Protein AF-A0AAN8VHA3-F1 (afdb_monomer)

Foldseek 3Di:
DVVQVVVCVVPVPQAPDPVFGWHWDWDFDWAFPDPPDDGHTDTDTDIGIDTDDDDDQPPCLFQPQQVSLLVRLVVRVVVQQPPDVGDDAEADEEEEEFEQQCDVPDHDPPRDPVQDDDPNTDHRNRSVVRSVVNNVVNCVVVVHYHDYYYYHYHFDQDPVRDTD

Sequence (164 aa):
MQIVKSTLQANPNNSVIGFKDNSRVPVKQLQPILPGSTCQLETSARDLDILFTAETLNFPCAVAPYPGAETGAGGRIRDTHATGRGSFVVAATAGYCVGNLNIEGSYAPWDDPSFVYPTNLASPLQILIDARNGASDYGNKFGEPLIQGYTRTFGMRLPSGERR

pLDDT: mean 88.39, std 11.58, range [47.47, 98.69]

InterPro domains:
  IPR036921 PurM-like, N-terminal domain superfamily [G3DSA:3.30.1330.10] (1-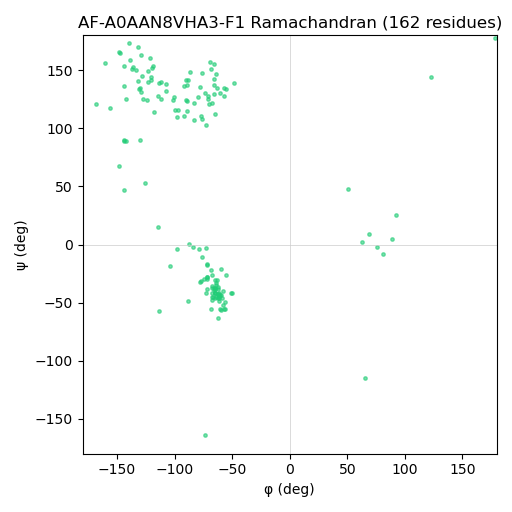158)
  IPR036921 PurM-like, N-terminal domain superfamily [SSF55326] (3-159)

Nearest PDB structures (foldseek):
  6lyo-assembly1_A  TM=9.128E-01  e=4.353E-09  Salmonella enterica subsp. enterica serovar Typhimurium str. LT2
  4lgy-assembly1_A  TM=8.939E-01  e=3.374E-09  Salmonella enterica subsp. enterica serovar Typhimurium str. LT2
  6jt7-assembly1_A  TM=8.890E-01  e=5.986E-09  Salmonella enterica subsp. enterica serovar Typhimurium
  6lyk-assembly1_A  TM=8.945E-01  e=9.963E-09  Salmonella enterica subsp. enterica serovar Typhimurium str. LT2
  3ujn-assembly1_A  TM=8.774E-01  e=1.767E-08  Salmonella enterica subsp. enterica serovar Typhimurium

Secondary structure (DSSP, 8-state):
-HHHHHHHHH--TT-SSTTS--EEEEEEEEEESSTTSS--EEEEEEEEEE-------HHHHHHSHHHHHHHHHHHHHHHHHTSBTB-----EEEEEEE-----TT---TT--TT-PPPTTS--HHHHHHHHHHHHHHHHHHHT--EEEEEEEE---B-TTS-B-

Mean predicted aligned error: 6.65 Å

Radius of gyration: 21.07 Å; Cα contacts (8 Å, |Δi|>4): 229; chains: 1; bounding box: 50×26×68 Å

Structure (mmCIF, N/CA/C/O backbone):
data_AF-A0AAN8VHA3-F1
#
_entry.id   AF-A0AAN8VHA3-F1
#
loop_
_atom_site.group_PDB
_atom_site.id
_atom_site.type_symbol
_atom_site.label_atom_id
_atom_site.label_alt_id
_atom_site.label_comp_id
_atom_site.label_asym_id
_atom_site.label_entity_id
_atom_site.label_seq_id
_atom_site.pdbx_PDB_ins_code
_atom_site.Cartn_x
_atom_site.Cartn_y
_atom_site.Cartn_z
_atom_site.occupancy
_atom_site.B_iso_or_equiv
_atom_site.auth_seq_id
_atom_site.auth_comp_id
_atom_site.auth_asym_id
_atom_site.auth_atom_id
_atom_site.pdbx_PDB_model_num
ATOM 1 N N . MET A 1 1 ? -19.460 9.514 -11.943 1.00 77.12 1 MET A N 1
ATOM 2 C CA . MET A 1 1 ? -19.749 8.977 -10.590 1.00 77.12 1 MET A CA 1
ATOM 3 C C . MET A 1 1 ? -21.062 8.206 -10.485 1.00 77.12 1 MET A C 1
ATOM 5 O O . MET A 1 1 ? -21.089 7.274 -9.698 1.00 77.12 1 MET A O 1
ATOM 9 N N . GLN A 1 2 ? -22.121 8.523 -11.245 1.00 82.00 2 GLN A N 1
ATOM 10 C CA . GLN A 1 2 ? -23.435 7.858 -11.121 1.00 82.00 2 GLN A CA 1
ATOM 11 C C . GLN A 1 2 ? -23.383 6.316 -11.142 1.00 82.00 2 GLN A C 1
ATOM 13 O O . GLN A 1 2 ? -24.016 5.696 -10.300 1.00 82.00 2 GLN A O 1
ATOM 18 N N . ILE A 1 3 ? -22.566 5.718 -12.022 1.00 89.50 3 ILE A N 1
ATOM 19 C CA . ILE A 1 3 ? -22.367 4.255 -12.122 1.00 89.50 3 ILE A CA 1
ATOM 20 C C . ILE A 1 3 ? -21.778 3.657 -10.834 1.00 89.50 3 ILE A C 1
ATOM 22 O O . ILE A 1 3 ? -22.163 2.576 -10.408 1.00 89.50 3 ILE A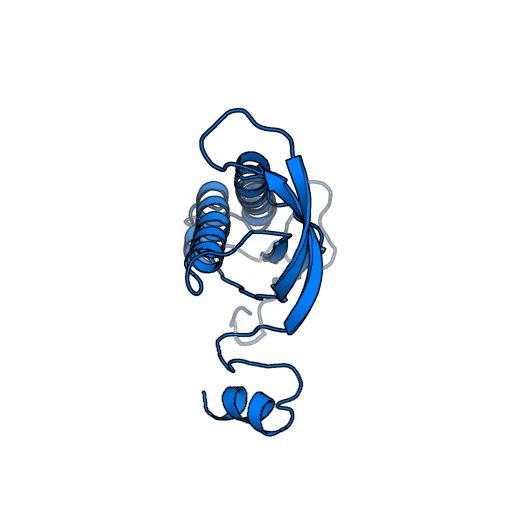 O 1
ATOM 26 N N . VAL A 1 4 ? -20.859 4.369 -10.179 1.00 85.00 4 VAL A N 1
ATOM 27 C CA . VAL A 1 4 ? -20.314 3.933 -8.886 1.00 85.00 4 VAL A CA 1
ATOM 28 C C . VAL A 1 4 ? -21.379 4.106 -7.798 1.00 85.00 4 VAL A C 1
ATOM 30 O O . VAL A 1 4 ? -21.526 3.246 -6.945 1.00 85.00 4 VAL A O 1
ATOM 33 N N . LYS A 1 5 ? -22.182 5.183 -7.845 1.00 82.94 5 LYS A N 1
ATOM 34 C CA . LYS A 1 5 ? -23.288 5.431 -6.894 1.00 82.94 5 LYS A CA 1
ATOM 35 C C . LYS A 1 5 ? -24.410 4.407 -6.958 1.00 82.94 5 LYS A C 1
ATOM 37 O O . LYS A 1 5 ? -24.994 4.100 -5.921 1.00 82.94 5 LYS A O 1
ATOM 42 N N . SER A 1 6 ? -24.693 3.860 -8.134 1.00 87.75 6 SER A N 1
ATOM 43 C CA . SER A 1 6 ? -25.767 2.884 -8.295 1.00 87.75 6 SER A CA 1
ATOM 44 C C . SER A 1 6 ? -25.490 1.546 -7.609 1.00 87.75 6 SER A C 1
ATOM 46 O O . SER A 1 6 ? -26.448 0.850 -7.296 1.00 87.75 6 SER A O 1
ATOM 48 N N . THR A 1 7 ? -24.231 1.179 -7.326 1.00 85.50 7 THR A N 1
ATOM 49 C CA . THR A 1 7 ? -23.933 -0.096 -6.642 1.00 85.50 7 THR A CA 1
ATOM 50 C C . THR A 1 7 ? -24.478 -0.115 -5.212 1.00 85.50 7 THR A C 1
ATOM 52 O O . THR A 1 7 ? -25.068 -1.109 -4.804 1.00 85.50 7 THR A O 1
ATOM 55 N N . LEU A 1 8 ? -24.386 1.011 -4.495 1.00 82.06 8 LEU A N 1
ATOM 56 C CA . LEU A 1 8 ? -25.007 1.194 -3.180 1.00 82.06 8 LEU A CA 1
ATOM 57 C C . LEU A 1 8 ? -26.537 1.144 -3.264 1.00 82.06 8 LEU A C 1
ATOM 59 O O . LEU A 1 8 ? -27.187 0.554 -2.411 1.00 82.06 8 LEU A O 1
ATOM 63 N N . GLN A 1 9 ? -27.126 1.776 -4.284 1.00 82.00 9 GLN A N 1
ATOM 64 C CA . GLN A 1 9 ? -28.582 1.760 -4.463 1.00 82.00 9 GLN A CA 1
ATOM 65 C C . GLN A 1 9 ? -29.096 0.346 -4.752 1.00 82.00 9 GLN A C 1
ATOM 67 O O . GLN A 1 9 ? -30.165 -0.025 -4.277 1.00 82.00 9 GLN A O 1
ATOM 72 N N . ALA A 1 10 ? -28.330 -0.436 -5.516 1.00 86.75 10 ALA A N 1
ATOM 73 C CA . ALA A 1 10 ? -28.656 -1.819 -5.833 1.00 86.75 10 ALA A CA 1
ATOM 74 C C . ALA A 1 10 ? -28.490 -2.759 -4.627 1.00 86.75 10 ALA A C 1
ATOM 76 O O . ALA A 1 10 ? -29.202 -3.758 -4.541 1.00 86.75 10 ALA A O 1
ATOM 77 N N . ASN A 1 11 ? -27.575 -2.456 -3.699 1.00 81.94 11 ASN A N 1
ATOM 78 C CA . ASN A 1 11 ? -27.369 -3.237 -2.482 1.00 81.94 11 ASN A CA 1
ATOM 79 C C . ASN A 1 11 ? -27.010 -2.332 -1.284 1.00 81.94 11 ASN A C 1
ATOM 81 O O . ASN A 1 11 ? -25.831 -2.079 -1.037 1.00 81.94 11 ASN A O 1
ATOM 85 N N . PRO A 1 12 ? -28.014 -1.842 -0.534 1.00 71.69 12 PRO A N 1
ATOM 86 C CA . PRO A 1 12 ? -27.797 -0.904 0.569 1.00 71.69 12 PRO A CA 1
ATOM 87 C C . PRO A 1 12 ? -27.423 -1.582 1.899 1.00 71.69 12 PRO A C 1
ATOM 89 O O . PRO A 1 12 ? -27.241 -0.896 2.904 1.00 71.69 12 PRO A O 1
ATOM 92 N N . ASN A 1 13 ? -27.369 -2.917 1.953 1.00 68.50 13 ASN A N 1
ATOM 93 C CA . ASN A 1 13 ? -27.262 -3.648 3.215 1.00 68.50 13 ASN A CA 1
ATOM 94 C C . ASN A 1 13 ? -25.949 -3.340 3.956 1.00 68.50 13 ASN A C 1
ATOM 96 O O . ASN A 1 13 ? -24.871 -3.382 3.374 1.00 68.50 13 ASN A O 1
ATOM 100 N N . ASN A 1 14 ? -26.059 -3.094 5.268 1.00 64.31 14 ASN A N 1
ATOM 101 C CA . ASN A 1 14 ? -24.972 -2.792 6.212 1.00 64.31 14 ASN A CA 1
ATOM 102 C C . ASN A 1 14 ? -24.165 -1.505 5.971 1.00 64.31 14 ASN A C 1
ATOM 104 O O . ASN A 1 14 ? -23.280 -1.228 6.774 1.00 64.31 14 ASN A O 1
ATOM 108 N N . SER A 1 15 ? -24.482 -0.692 4.961 1.00 62.00 15 SER A N 1
ATOM 109 C CA . SER A 1 15 ? -23.824 0.602 4.746 1.00 62.00 15 SER A CA 1
ATOM 110 C C . SER A 1 15 ? -24.588 1.732 5.440 1.00 62.00 15 SER A C 1
ATOM 112 O O . SER A 1 15 ? -25.670 2.125 5.006 1.00 62.00 15 SER A O 1
ATOM 114 N N . VAL A 1 16 ? -24.014 2.302 6.502 1.00 57.84 16 VAL A N 1
ATOM 115 C CA . VAL A 1 16 ? -24.600 3.470 7.197 1.00 57.84 16 VAL A CA 1
ATOM 116 C C . VAL A 1 16 ? -24.413 4.752 6.374 1.00 57.84 16 VAL A C 1
ATOM 118 O O . VAL A 1 16 ? -25.244 5.661 6.421 1.00 57.84 16 VAL A O 1
ATOM 121 N N . ILE A 1 17 ? -23.343 4.824 5.575 1.00 58.28 17 ILE A N 1
ATOM 122 C CA . ILE A 1 17 ? -23.085 5.918 4.640 1.00 58.28 17 ILE A CA 1
ATOM 123 C C . ILE A 1 17 ? -22.474 5.340 3.355 1.00 58.28 17 ILE A C 1
ATOM 125 O O . ILE A 1 17 ? -21.456 4.661 3.379 1.00 58.28 17 ILE A O 1
ATOM 129 N N . GLY A 1 18 ? -23.071 5.610 2.197 1.00 51.34 18 GLY A N 1
ATOM 130 C CA . GLY A 1 18 ? -22.448 5.266 0.918 1.00 51.34 18 GLY A CA 1
ATOM 131 C C . GLY A 1 18 ? -21.581 6.398 0.388 1.00 51.34 18 GLY A C 1
ATOM 132 O O . GLY A 1 18 ? -21.946 7.565 0.526 1.00 51.34 18 GLY A O 1
ATOM 133 N N . PHE A 1 19 ? -20.436 6.061 -0.214 1.00 50.94 19 PHE A N 1
ATOM 134 C CA . PHE A 1 19 ? -19.302 6.983 -0.442 1.00 50.94 19 PHE A CA 1
ATOM 135 C C . PHE A 1 19 ? -18.576 7.416 0.841 1.00 50.94 19 PHE A C 1
ATOM 137 O O . PHE A 1 19 ? -17.716 8.292 0.773 1.00 50.94 19 PHE A O 1
ATOM 144 N N . LYS A 1 20 ? -18.904 6.784 1.980 1.00 47.94 20 LYS A N 1
ATOM 145 C CA . LYS A 1 20 ? -18.157 6.769 3.250 1.00 47.94 20 LYS A CA 1
ATOM 146 C C . LYS A 1 20 ? -18.403 5.410 3.934 1.00 47.94 20 LYS A C 1
ATOM 148 O O . LYS A 1 20 ? -19.144 5.328 4.906 1.00 47.94 20 LYS A O 1
ATOM 153 N N . ASP A 1 21 ? -17.872 4.368 3.298 1.00 47.47 21 ASP A N 1
ATOM 154 C CA . ASP A 1 21 ? -18.063 2.944 3.610 1.00 47.47 21 ASP A CA 1
ATOM 155 C C . ASP A 1 21 ? -17.876 2.629 5.100 1.00 47.47 21 ASP A C 1
ATOM 157 O O . ASP A 1 21 ? -16.980 3.206 5.707 1.00 47.47 21 ASP A O 1
ATOM 161 N N . ASN A 1 22 ? -18.730 1.767 5.664 1.00 55.44 22 ASN A N 1
ATOM 162 C CA . ASN A 1 22 ? -18.696 1.346 7.066 1.00 55.44 22 ASN A CA 1
ATOM 163 C C . ASN A 1 22 ? -19.614 0.138 7.318 1.00 55.44 22 ASN A C 1
ATOM 165 O O . ASN A 1 22 ? -20.824 0.257 7.129 1.00 55.44 22 ASN A O 1
ATOM 169 N N . SER A 1 23 ? -19.065 -0.985 7.800 1.00 55.06 23 SER A N 1
ATOM 170 C CA . SER A 1 23 ? -19.836 -2.126 8.333 1.00 55.06 23 SER A CA 1
ATOM 171 C C . SER A 1 23 ? -19.637 -2.267 9.844 1.00 55.06 23 SER A C 1
ATOM 173 O O . SER A 1 23 ? -18.496 -2.396 10.289 1.00 55.06 23 SER A O 1
ATOM 175 N N . ARG A 1 24 ? -20.719 -2.286 10.630 1.00 60.38 24 ARG A N 1
ATOM 176 C CA . ARG A 1 24 ? -20.662 -2.413 12.097 1.00 60.38 24 ARG A CA 1
ATOM 177 C C . ARG A 1 24 ? -20.231 -3.812 12.524 1.00 60.38 24 ARG A C 1
ATOM 179 O O . ARG A 1 24 ? -20.886 -4.796 12.179 1.00 60.38 24 ARG A O 1
ATOM 186 N N . VAL A 1 25 ? -19.188 -3.890 13.341 1.00 66.50 25 VAL A N 1
ATOM 187 C CA . VAL A 1 25 ? -18.728 -5.125 13.976 1.00 66.50 25 VAL A CA 1
ATOM 188 C C . VAL A 1 25 ? -18.680 -4.930 15.495 1.00 66.50 25 VAL A C 1
ATOM 190 O O . VAL A 1 25 ? -18.015 -4.007 15.975 1.00 66.50 25 VAL A O 1
ATOM 193 N N . PRO A 1 26 ? -19.367 -5.784 16.276 1.00 73.88 26 PRO A N 1
ATOM 194 C CA . PRO A 1 26 ? -19.224 -5.783 17.722 1.00 73.88 26 PRO A CA 1
ATOM 195 C C . PRO A 1 26 ? -17.837 -6.319 18.083 1.00 73.88 26 PRO A C 1
ATOM 197 O O . PRO A 1 26 ? -17.486 -7.456 17.760 1.00 73.88 26 PRO A O 1
ATOM 200 N N . VAL A 1 27 ? -17.048 -5.504 18.774 1.00 83.62 27 VAL A N 1
ATOM 201 C CA . VAL A 1 27 ? -15.698 -5.853 19.218 1.00 83.62 27 VAL A CA 1
ATOM 202 C C . VAL A 1 27 ? -15.574 -5.712 20.729 1.00 83.62 27 VAL A C 1
ATOM 204 O O . VAL A 1 27 ? -16.219 -4.877 21.366 1.00 83.62 27 VAL A O 1
ATOM 207 N N . LYS A 1 28 ? -14.718 -6.545 21.322 1.00 87.19 28 LYS A N 1
ATOM 208 C CA . LYS A 1 28 ? -14.264 -6.382 22.703 1.00 87.19 28 LYS A CA 1
ATOM 209 C C . LYS A 1 28 ? -12.911 -5.691 22.671 1.00 87.19 28 LYS A C 1
ATOM 211 O O . LYS A 1 28 ? -11.935 -6.292 22.232 1.00 87.19 28 LYS A O 1
ATOM 216 N N . GLN A 1 29 ? -12.866 -4.442 23.113 1.00 88.00 29 GLN A N 1
ATOM 217 C CA . GLN A 1 29 ? -11.647 -3.639 23.110 1.00 88.00 29 GLN A CA 1
ATOM 218 C C . GLN A 1 29 ? -11.120 -3.468 24.533 1.00 88.00 29 GLN A C 1
ATOM 220 O O . GLN A 1 29 ? -11.887 -3.228 25.466 1.00 88.00 29 GLN A O 1
ATOM 225 N N . LEU A 1 30 ? -9.801 -3.577 24.677 1.00 91.31 30 LEU A N 1
ATOM 226 C CA . LEU A 1 30 ? -9.086 -3.257 25.903 1.00 91.31 30 LEU A CA 1
ATOM 227 C C . LEU A 1 30 ? -8.823 -1.741 25.945 1.00 91.31 30 LEU A C 1
ATOM 229 O O . LEU A 1 30 ? -8.211 -1.203 25.023 1.00 91.31 30 LEU A O 1
ATOM 233 N N . GLN A 1 31 ? -9.294 -1.049 26.981 1.00 90.81 31 GLN A N 1
ATOM 234 C CA . GLN A 1 31 ? -9.212 0.412 27.101 1.00 90.81 31 GLN A CA 1
ATOM 235 C C . GLN A 1 31 ? -8.814 0.837 28.521 1.00 90.81 31 GLN A C 1
ATOM 237 O O . GLN A 1 31 ? -9.135 0.131 29.477 1.00 90.81 31 GLN A O 1
ATOM 242 N N . PRO A 1 32 ? -8.139 1.983 28.695 1.00 92.69 32 PRO A N 1
ATOM 243 C CA . PRO A 1 32 ? -7.906 2.544 30.021 1.00 92.69 32 PRO A CA 1
ATOM 244 C C . PRO A 1 32 ? -9.224 2.978 30.665 1.00 92.69 32 PRO A C 1
ATOM 246 O O . PRO A 1 32 ? -10.048 3.618 30.014 1.00 92.69 32 PRO A O 1
ATOM 249 N N . ILE A 1 33 ? -9.392 2.684 31.957 1.00 93.56 33 ILE A N 1
ATOM 250 C CA . ILE A 1 33 ? -10.558 3.135 32.742 1.00 93.56 33 ILE A CA 1
ATOM 251 C C . ILE A 1 33 ? -10.604 4.674 32.814 1.00 93.56 33 ILE A C 1
ATOM 253 O O . ILE A 1 33 ? -11.670 5.283 32.765 1.00 93.56 33 ILE A O 1
ATOM 257 N N . LEU A 1 34 ? -9.432 5.309 32.901 1.00 93.44 34 LEU A N 1
ATOM 258 C CA . LEU A 1 34 ? -9.242 6.759 32.969 1.00 93.44 34 LEU A CA 1
ATOM 259 C C . LEU A 1 34 ? -8.190 7.192 31.931 1.00 93.44 34 LEU A C 1
ATOM 261 O O . LEU A 1 34 ? -6.993 7.217 32.232 1.00 93.44 34 LEU A O 1
ATOM 265 N N . PRO A 1 35 ? -8.607 7.516 30.692 1.00 91.06 35 PRO A N 1
ATOM 266 C CA . PRO A 1 35 ? -7.700 8.023 29.667 1.00 91.06 35 PRO A CA 1
ATOM 267 C C . PRO A 1 35 ? -6.929 9.262 30.150 1.00 91.06 35 PRO A C 1
ATOM 269 O O . PRO A 1 35 ? -7.517 10.188 30.702 1.00 91.06 35 PRO A O 1
ATOM 272 N N . GLY A 1 36 ? -5.612 9.294 29.924 1.00 93.62 36 GLY A N 1
ATOM 273 C CA . GLY A 1 36 ? -4.744 10.410 30.328 1.00 93.62 36 GLY A CA 1
ATOM 274 C C . GLY A 1 36 ? -4.156 10.304 31.741 1.00 93.62 36 GLY A C 1
ATOM 275 O O . GLY A 1 36 ? -3.475 11.221 32.189 1.00 93.62 36 GLY A O 1
ATOM 276 N N . SER A 1 37 ? -4.385 9.201 32.455 1.00 94.44 37 SER A N 1
ATOM 277 C CA . SER A 1 37 ? -3.752 8.907 33.747 1.00 94.44 37 SER A CA 1
ATOM 278 C C . SER A 1 37 ? -3.341 7.438 33.835 1.00 94.44 37 SER A C 1
ATOM 280 O O . SER A 1 37 ? -3.872 6.590 33.117 1.00 94.44 37 SER A O 1
ATOM 282 N N . THR A 1 38 ? -2.399 7.120 34.726 1.00 95.62 38 THR A N 1
ATOM 283 C CA . THR A 1 38 ? -2.019 5.729 35.001 1.00 95.62 38 THR A CA 1
ATOM 284 C C . THR A 1 38 ? -3.206 4.995 35.617 1.00 95.62 38 THR A C 1
ATOM 286 O O . THR A 1 38 ? -3.617 5.297 36.735 1.00 95.62 38 THR A O 1
ATOM 289 N N . CYS A 1 39 ? -3.766 4.034 34.888 1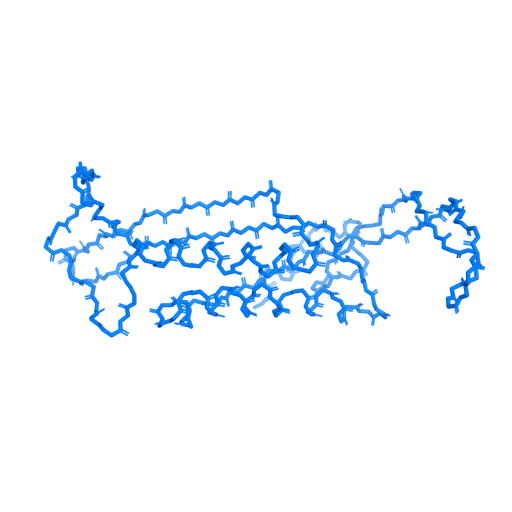.00 95.50 39 CYS A N 1
ATOM 290 C CA . CYS A 1 39 ? -4.902 3.239 35.335 1.00 95.50 39 CYS A CA 1
ATOM 291 C C . CYS A 1 39 ? -4.848 1.821 34.755 1.00 95.50 39 CYS A C 1
ATOM 293 O O . CYS A 1 39 ? -4.089 1.534 33.827 1.00 95.50 39 CYS A O 1
ATOM 295 N N . GLN A 1 40 ? -5.656 0.927 35.324 1.00 96.06 40 GLN A N 1
ATOM 296 C CA . GLN A 1 40 ? -5.845 -0.415 34.787 1.00 96.06 40 GLN A CA 1
ATOM 297 C C . GLN A 1 40 ? -6.587 -0.353 33.443 1.00 96.06 40 GLN A C 1
ATOM 299 O O . GLN A 1 40 ? -7.397 0.545 33.198 1.00 96.06 40 GLN A O 1
ATOM 304 N N . LEU A 1 41 ? -6.312 -1.333 32.584 1.00 95.69 41 LEU A N 1
ATOM 305 C CA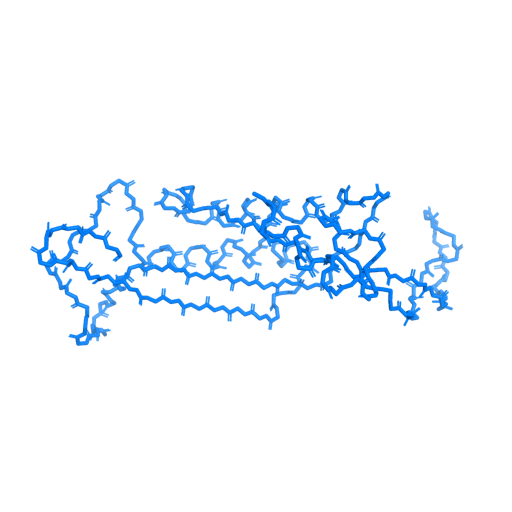 . LEU A 1 41 ? -7.080 -1.553 31.370 1.00 95.69 41 LEU A CA 1
ATOM 306 C C . LEU A 1 41 ? -8.262 -2.494 31.637 1.00 95.69 41 LEU A C 1
ATOM 308 O O . LEU A 1 41 ? -8.112 -3.524 32.298 1.00 95.69 41 LEU A O 1
ATOM 312 N N . GLU A 1 42 ? -9.420 -2.171 31.078 1.00 95.31 42 GLU A N 1
ATOM 313 C CA . GLU A 1 42 ? -10.628 -2.990 31.130 1.00 95.31 42 GLU A CA 1
ATOM 314 C C . GLU A 1 42 ? -11.089 -3.383 29.726 1.00 95.31 42 GLU A C 1
ATOM 316 O O . GLU A 1 42 ? -10.843 -2.681 28.745 1.00 95.31 42 GLU A O 1
ATOM 321 N N . THR A 1 43 ? -11.764 -4.526 29.619 1.00 94.81 43 THR A N 1
ATOM 322 C CA . THR A 1 43 ? -12.393 -4.936 28.361 1.00 94.81 43 THR A CA 1
ATOM 323 C C . THR A 1 43 ? -13.809 -4.383 28.305 1.00 94.81 43 THR A C 1
ATOM 325 O O . THR A 1 43 ? -14.620 -4.703 29.171 1.00 94.81 43 THR A O 1
ATOM 328 N N . SER A 1 44 ? -14.133 -3.620 27.262 1.00 89.81 44 SER A N 1
ATOM 329 C CA . SER A 1 44 ? -15.496 -3.140 27.012 1.00 89.81 44 SER A CA 1
ATOM 330 C C . SER A 1 44 ? -16.018 -3.621 25.662 1.00 89.81 44 SER A C 1
ATOM 332 O O . SER A 1 44 ? -15.264 -3.750 24.694 1.00 89.81 44 SER A O 1
ATOM 334 N N . ALA A 1 45 ? -17.317 -3.916 25.604 1.00 90.50 45 ALA A N 1
ATOM 335 C CA . ALA A 1 45 ? -17.999 -4.189 24.348 1.00 90.50 45 ALA A CA 1
ATOM 336 C C . ALA A 1 45 ? -18.328 -2.861 23.660 1.00 90.50 45 ALA A C 1
ATOM 338 O O . ALA A 1 45 ? -18.943 -1.975 24.262 1.00 90.50 45 ALA A O 1
ATOM 339 N N . ARG A 1 46 ? -17.914 -2.727 22.403 1.00 84.38 46 ARG A N 1
ATOM 340 C CA . ARG A 1 46 ? -18.181 -1.559 21.567 1.00 84.38 46 ARG A CA 1
ATOM 341 C C . ARG A 1 46 ? -18.590 -2.007 20.182 1.00 84.38 46 ARG A C 1
ATOM 343 O O . ARG A 1 46 ? -18.179 -3.055 19.695 1.00 84.38 46 ARG A O 1
ATOM 350 N N . ASP A 1 47 ? -19.365 -1.156 19.546 1.00 84.69 47 ASP A N 1
ATOM 351 C CA . ASP A 1 47 ? -19.659 -1.264 18.135 1.00 84.69 47 ASP A CA 1
ATOM 352 C C . ASP A 1 47 ? -18.719 -0.337 17.382 1.00 84.69 47 ASP A C 1
ATOM 354 O O . ASP A 1 47 ? -18.751 0.877 17.596 1.00 84.69 47 ASP A O 1
ATOM 358 N N . LEU A 1 48 ? -17.861 -0.920 16.548 1.00 84.06 48 LEU A N 1
ATOM 359 C CA . LEU A 1 48 ? -16.987 -0.173 15.653 1.00 84.06 48 LEU A CA 1
ATOM 360 C C . LEU A 1 48 ? -17.405 -0.443 14.216 1.00 84.06 48 LEU A C 1
ATOM 362 O O . LEU A 1 48 ? -17.693 -1.580 13.848 1.00 84.06 48 LEU A O 1
ATOM 366 N N . ASP A 1 49 ? -17.408 0.602 13.405 1.00 84.94 49 ASP A N 1
ATOM 367 C CA . ASP A 1 49 ? -17.613 0.469 11.974 1.00 84.94 49 ASP A CA 1
ATOM 368 C C . ASP A 1 49 ? -16.271 0.238 11.257 1.00 84.94 49 ASP A C 1
ATOM 370 O O . ASP A 1 49 ? -15.251 0.820 11.632 1.00 84.94 49 ASP A O 1
ATOM 374 N N . ILE A 1 50 ? -16.265 -0.619 10.233 1.00 85.06 50 ILE A N 1
ATOM 375 C CA . ILE A 1 50 ? -15.080 -0.902 9.410 1.00 85.06 50 ILE A CA 1
ATOM 376 C C . ILE A 1 50 ? -15.006 0.063 8.235 1.00 85.06 50 ILE A C 1
ATOM 378 O O . ILE A 1 50 ? -15.803 -0.042 7.311 1.00 85.06 50 ILE A O 1
ATOM 382 N N . LEU A 1 51 ? -13.974 0.898 8.222 1.00 85.56 51 LEU A N 1
ATOM 383 C CA . LEU A 1 51 ? -13.668 1.803 7.123 1.00 85.56 51 LEU A CA 1
ATOM 384 C C . LEU A 1 51 ? -12.702 1.160 6.117 1.00 85.56 51 LEU A C 1
ATOM 386 O O . LEU A 1 51 ? -11.662 0.626 6.504 1.00 85.56 51 LEU A O 1
ATOM 390 N N . PHE A 1 52 ? -12.984 1.329 4.824 1.00 87.19 52 PHE A N 1
ATOM 391 C CA . PHE A 1 52 ? -12.049 1.019 3.742 1.00 87.19 52 PHE A CA 1
ATOM 392 C C . PHE A 1 52 ? -11.630 2.290 2.998 1.00 87.19 52 PHE A C 1
ATOM 394 O O . PHE A 1 52 ? -12.469 3.062 2.531 1.00 87.19 52 PHE A O 1
ATOM 401 N N . THR A 1 53 ? -10.320 2.493 2.851 1.00 88.38 53 THR A N 1
ATOM 402 C CA . THR A 1 53 ? -9.734 3.584 2.062 1.00 88.38 53 THR A CA 1
ATOM 403 C C . THR A 1 53 ? -8.619 3.045 1.174 1.00 88.38 53 THR A C 1
ATOM 405 O O . THR A 1 53 ? -7.953 2.062 1.504 1.00 88.38 53 THR A O 1
ATOM 408 N N . ALA A 1 54 ? -8.420 3.681 0.023 1.00 91.56 54 ALA A N 1
ATOM 409 C CA . ALA A 1 54 ? -7.3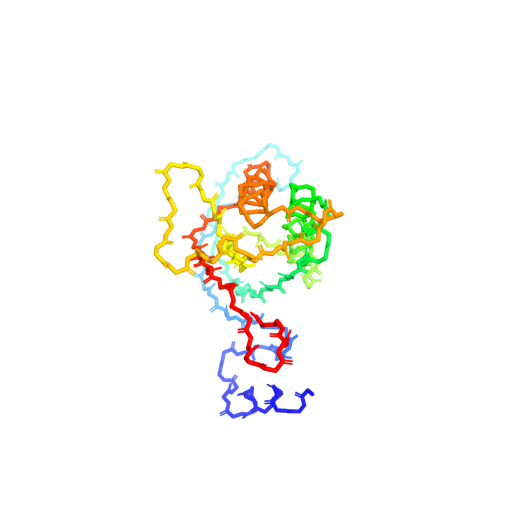24 3.374 -0.881 1.00 91.56 54 ALA A CA 1
ATOM 410 C C . ALA A 1 54 ? -6.829 4.668 -1.524 1.00 91.56 54 ALA A C 1
ATOM 412 O O . ALA A 1 54 ? -7.629 5.485 -1.978 1.00 91.56 54 ALA A O 1
ATOM 413 N N . GLU A 1 55 ? -5.512 4.821 -1.595 1.00 92.94 55 GLU A N 1
ATOM 414 C CA . GLU A 1 55 ? -4.855 5.921 -2.290 1.00 92.94 55 GLU A CA 1
ATOM 415 C C . GLU A 1 55 ? -3.782 5.386 -3.234 1.00 92.94 55 GLU A C 1
ATOM 417 O O . GLU A 1 55 ? -3.324 4.247 -3.123 1.00 92.94 55 GLU A O 1
ATOM 422 N N . THR A 1 56 ? -3.365 6.233 -4.168 1.00 96.19 56 THR A N 1
ATOM 423 C CA . THR A 1 56 ? -2.265 5.947 -5.089 1.00 96.19 56 THR A CA 1
ATOM 424 C C . THR A 1 56 ? -1.308 7.126 -5.110 1.00 96.19 56 THR A C 1
ATOM 426 O O . THR A 1 56 ? -1.767 8.266 -5.169 1.00 96.19 56 THR A O 1
ATOM 429 N N . LEU A 1 57 ? 0.001 6.870 -5.165 1.00 96.00 57 LEU A N 1
ATOM 430 C CA . LEU A 1 57 ? 1.012 7.923 -5.292 1.00 96.00 57 LEU A CA 1
ATOM 431 C C . LEU A 1 57 ? 1.953 7.700 -6.487 1.00 96.00 57 LEU A C 1
ATOM 433 O O . LEU A 1 57 ? 3.172 7.694 -6.370 1.00 96.00 57 LEU A O 1
ATOM 437 N N . ASN A 1 58 ? 1.359 7.518 -7.667 1.00 96.38 58 ASN A N 1
ATOM 438 C CA . ASN A 1 58 ? 2.045 7.010 -8.860 1.00 96.38 58 ASN A CA 1
ATOM 439 C C . ASN A 1 58 ? 3.207 7.897 -9.338 1.00 96.38 58 ASN A C 1
ATOM 441 O O . ASN A 1 58 ? 4.328 7.418 -9.485 1.00 96.38 58 ASN A O 1
ATOM 445 N N . PHE A 1 59 ? 2.951 9.184 -9.596 1.00 96.75 59 PHE A N 1
ATOM 446 C CA . PHE A 1 59 ? 3.967 10.074 -10.169 1.00 96.75 59 PHE A CA 1
ATOM 447 C C . PHE A 1 59 ? 5.136 10.337 -9.204 1.00 96.75 59 PHE A C 1
ATOM 449 O O . PHE A 1 59 ? 6.278 10.151 -9.622 1.00 96.75 59 PHE A O 1
ATOM 456 N N . PRO A 1 60 ? 4.908 10.670 -7.915 1.00 97.69 60 PRO A N 1
ATOM 457 C CA . PRO A 1 60 ? 6.002 10.772 -6.952 1.00 97.69 60 PRO A CA 1
ATOM 458 C C . PRO A 1 60 ? 6.804 9.477 -6.825 1.00 97.69 60 PRO A C 1
ATOM 460 O O . PRO A 1 60 ? 8.028 9.542 -6.799 1.00 97.69 60 PRO A O 1
ATOM 463 N N . CYS A 1 61 ? 6.151 8.307 -6.842 1.00 97.69 61 CYS A N 1
ATOM 464 C CA . CYS A 1 61 ? 6.864 7.032 -6.807 1.00 97.69 61 CYS A CA 1
ATOM 465 C C . CYS A 1 61 ? 7.728 6.782 -8.051 1.00 97.69 61 CYS A C 1
ATOM 467 O O . CYS A 1 61 ? 8.756 6.122 -7.953 1.00 97.69 61 CYS A O 1
ATOM 469 N N . ALA A 1 62 ? 7.341 7.305 -9.216 1.00 97.50 62 ALA A N 1
ATOM 470 C CA . ALA A 1 62 ? 8.156 7.204 -10.423 1.00 97.50 62 ALA A CA 1
ATOM 471 C C . ALA A 1 62 ? 9.411 8.094 -10.362 1.00 97.50 62 ALA A C 1
ATOM 473 O O . ALA A 1 62 ? 10.414 7.766 -10.988 1.00 97.50 62 ALA A O 1
ATOM 474 N N . VAL A 1 63 ? 9.365 9.207 -9.620 1.00 97.88 63 VAL A N 1
ATOM 475 C CA . VAL A 1 63 ? 10.494 10.144 -9.469 1.00 97.88 63 VAL A CA 1
ATOM 476 C C . VAL A 1 63 ? 11.404 9.745 -8.303 1.00 97.88 63 VAL A C 1
ATOM 478 O O . VAL A 1 63 ? 12.619 9.682 -8.462 1.00 97.88 63 VAL A O 1
ATOM 481 N N . ALA A 1 64 ? 10.826 9.470 -7.135 1.00 98.19 64 ALA A N 1
ATOM 482 C CA . ALA A 1 64 ? 11.531 9.117 -5.906 1.00 98.19 64 ALA A CA 1
ATOM 483 C C . ALA A 1 64 ? 10.717 8.044 -5.154 1.00 98.19 64 ALA A C 1
ATOM 485 O 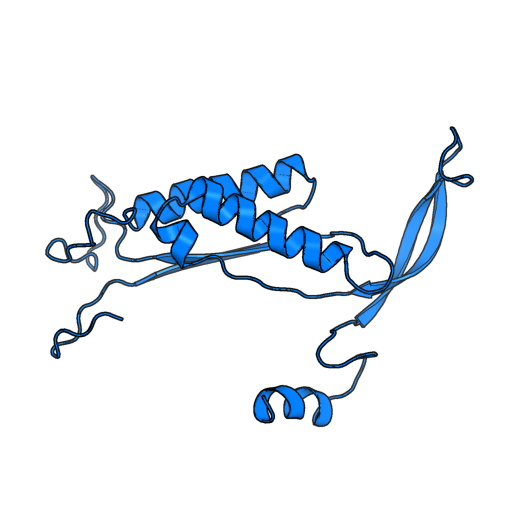O . ALA A 1 64 ? 9.859 8.385 -4.331 1.00 98.19 64 ALA A O 1
ATOM 486 N N . PRO A 1 65 ? 10.940 6.746 -5.437 1.00 98.38 65 PRO A N 1
ATOM 487 C CA . PRO A 1 65 ? 10.003 5.706 -5.026 1.00 98.38 65 PRO A CA 1
ATOM 488 C C . PRO A 1 65 ? 9.874 5.529 -3.515 1.00 98.38 65 PRO A C 1
ATOM 490 O O . PRO A 1 65 ? 8.758 5.355 -3.032 1.00 98.38 65 PRO A O 1
ATOM 493 N N . TYR A 1 66 ? 10.977 5.634 -2.767 1.00 98.69 66 TYR A N 1
ATOM 494 C CA . TYR A 1 66 ? 10.954 5.497 -1.309 1.00 98.69 66 TYR A CA 1
ATOM 495 C C . TYR A 1 66 ? 10.090 6.582 -0.639 1.00 98.69 66 TYR A C 1
ATOM 497 O O . TYR A 1 66 ? 9.060 6.230 -0.060 1.00 98.69 66 TYR A O 1
ATOM 505 N N . PRO A 1 67 ? 10.417 7.891 -0.743 1.00 98.19 67 PRO A N 1
ATOM 506 C CA . PRO A 1 67 ? 9.606 8.931 -0.109 1.00 98.19 67 PRO A CA 1
ATOM 507 C C . PRO A 1 67 ? 8.215 9.055 -0.747 1.00 98.19 67 PRO A C 1
ATOM 509 O O . PRO A 1 67 ? 7.262 9.456 -0.078 1.00 98.19 67 PRO A O 1
ATOM 512 N N . GLY A 1 68 ? 8.065 8.686 -2.024 1.00 98.06 68 GLY A N 1
ATOM 513 C CA . GLY A 1 68 ? 6.759 8.582 -2.665 1.00 98.06 68 GLY A CA 1
ATOM 514 C C . GLY A 1 68 ? 5.868 7.566 -1.946 1.00 98.06 68 GLY A C 1
ATOM 515 O O . GLY A 1 68 ? 4.798 7.903 -1.448 1.00 98.06 68 GLY A O 1
ATOM 516 N N . ALA A 1 69 ? 6.313 6.323 -1.808 1.00 97.94 69 ALA A N 1
ATOM 517 C CA . ALA A 1 69 ? 5.496 5.302 -1.163 1.00 97.94 69 ALA A CA 1
ATOM 518 C C . ALA A 1 69 ? 5.286 5.567 0.334 1.00 97.94 69 ALA A C 1
ATOM 520 O O . ALA A 1 69 ? 4.193 5.331 0.848 1.00 97.94 69 ALA A O 1
ATOM 521 N N . GLU A 1 70 ? 6.301 6.111 1.010 1.00 97.50 70 GLU A N 1
ATOM 522 C CA . GLU A 1 70 ? 6.225 6.524 2.412 1.00 97.50 70 GLU A CA 1
ATOM 523 C C . GLU A 1 70 ? 5.112 7.567 2.626 1.00 97.50 70 GLU A C 1
ATOM 525 O O . GLU A 1 70 ? 4.211 7.387 3.449 1.00 97.50 70 GLU A O 1
ATOM 530 N N . THR A 1 71 ? 5.113 8.638 1.829 1.00 97.31 71 THR A N 1
ATOM 531 C CA . THR A 1 71 ? 4.100 9.699 1.935 1.00 97.31 71 THR A CA 1
ATOM 532 C C . THR A 1 71 ? 2.723 9.265 1.443 1.00 97.31 71 THR A C 1
ATOM 534 O O . THR A 1 71 ? 1.728 9.758 1.975 1.00 97.31 71 THR A O 1
ATOM 537 N N . GLY A 1 72 ? 2.644 8.318 0.504 1.00 96.38 72 GLY A N 1
ATOM 538 C CA . GLY A 1 72 ? 1.387 7.693 0.086 1.00 96.38 72 GLY A CA 1
ATOM 539 C C . GLY A 1 72 ? 0.764 6.848 1.200 1.00 96.38 72 GLY A C 1
ATOM 540 O O . GLY A 1 72 ? -0.420 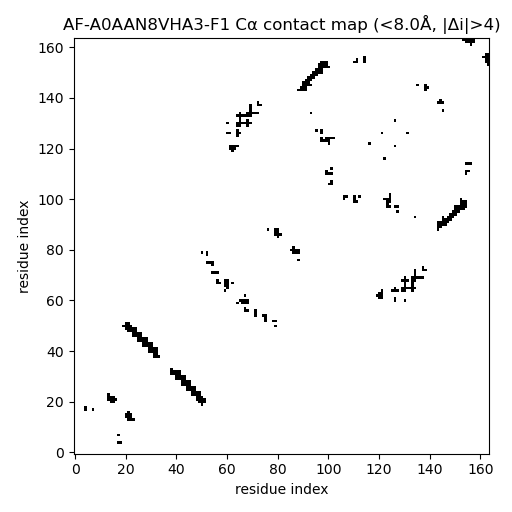6.991 1.500 1.00 96.38 72 GLY A O 1
ATOM 541 N N . ALA A 1 73 ? 1.566 6.026 1.884 1.00 96.25 73 ALA A N 1
ATOM 542 C CA . ALA A 1 73 ? 1.110 5.275 3.052 1.00 96.25 73 ALA A CA 1
ATOM 543 C C . ALA A 1 73 ? 0.646 6.218 4.172 1.00 96.25 73 ALA A C 1
ATOM 545 O O . ALA A 1 73 ? -0.427 6.010 4.746 1.00 96.25 73 ALA A O 1
ATOM 546 N N . GLY A 1 74 ? 1.419 7.274 4.439 1.00 96.19 74 GLY A N 1
ATOM 547 C CA . GLY A 1 74 ? 1.088 8.271 5.451 1.00 96.19 74 GLY A CA 1
ATOM 548 C C . GLY A 1 74 ? -0.131 9.128 5.122 1.00 96.19 74 GLY A C 1
ATOM 549 O O . GLY A 1 74 ? -0.892 9.449 6.031 1.00 96.19 74 GLY A O 1
ATOM 550 N N . GLY A 1 75 ? -0.340 9.495 3.855 1.00 95.88 75 GLY A N 1
ATOM 551 C CA . GLY A 1 75 ? -1.547 10.191 3.389 1.00 95.88 75 GLY A CA 1
ATOM 552 C C . GLY A 1 75 ? -2.801 9.412 3.739 1.00 95.88 75 GLY A C 1
ATOM 553 O O . GLY A 1 75 ? -3.628 9.872 4.525 1.00 95.88 75 GLY A O 1
ATOM 554 N N . ARG A 1 76 ? -2.837 8.161 3.298 1.00 95.25 76 ARG A N 1
ATOM 555 C CA . ARG A 1 76 ? -3.958 7.261 3.537 1.00 95.25 76 ARG A CA 1
ATOM 556 C C . ARG A 1 76 ? -4.172 6.927 5.025 1.00 95.25 76 ARG A C 1
ATOM 558 O O . ARG A 1 76 ? -5.324 6.853 5.445 1.00 95.25 76 ARG A O 1
ATOM 565 N N . ILE A 1 77 ? -3.122 6.808 5.857 1.00 94.81 77 ILE A N 1
ATOM 566 C CA . ILE A 1 77 ? -3.275 6.715 7.335 1.00 94.81 77 ILE A CA 1
ATOM 567 C C . ILE A 1 77 ? -4.002 7.956 7.879 1.00 94.81 77 ILE A C 1
ATOM 569 O O . ILE A 1 77 ? -4.909 7.826 8.706 1.00 94.81 77 ILE A O 1
ATOM 573 N N . ARG A 1 78 ? -3.612 9.162 7.436 1.00 94.56 78 ARG A N 1
ATOM 574 C CA . ARG A 1 78 ? -4.219 10.413 7.917 1.00 94.56 78 ARG A CA 1
ATOM 575 C C . ARG A 1 78 ? -5.683 10.507 7.515 1.00 94.56 78 ARG A C 1
ATOM 577 O O . ARG A 1 78 ? -6.496 10.875 8.358 1.00 94.56 78 ARG A O 1
ATOM 584 N N . ASP A 1 79 ? -6.021 10.126 6.290 1.00 91.00 79 ASP A N 1
ATOM 585 C CA . ASP A 1 79 ? -7.404 10.093 5.810 1.00 91.00 79 ASP A CA 1
ATOM 586 C C . ASP A 1 79 ? -8.268 9.124 6.625 1.00 91.00 79 ASP A C 1
ATOM 588 O O . ASP A 1 79 ? -9.384 9.463 7.035 1.00 91.00 79 ASP A O 1
ATOM 592 N N . THR A 1 80 ? -7.722 7.948 6.951 1.00 90.62 80 THR A N 1
ATOM 593 C CA . THR A 1 80 ? -8.367 7.001 7.866 1.00 90.62 80 THR A CA 1
ATOM 594 C C . THR A 1 80 ? -8.632 7.667 9.219 1.00 90.62 80 THR A C 1
ATOM 596 O O . THR A 1 80 ? -9.786 7.749 9.645 1.00 90.62 80 THR A O 1
ATOM 599 N N . HIS A 1 81 ? -7.609 8.226 9.872 1.00 90.31 81 HIS A N 1
ATOM 600 C CA . HIS A 1 81 ? -7.745 8.869 11.189 1.00 90.31 81 HIS A CA 1
ATOM 601 C C . HIS A 1 81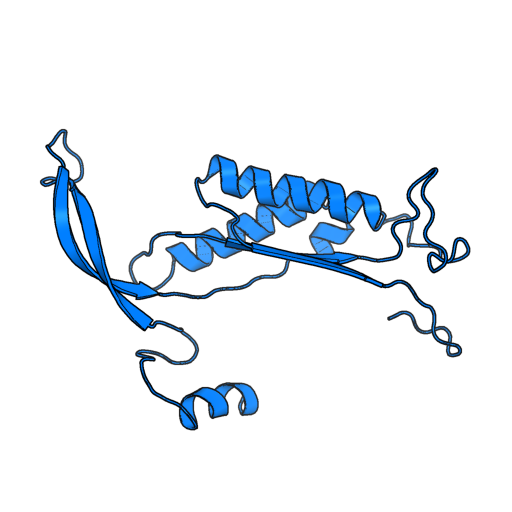 ? -8.656 10.105 11.194 1.00 90.31 81 HIS A C 1
ATOM 603 O O . HIS A 1 81 ? -9.306 10.377 12.202 1.00 90.31 81 HIS A O 1
ATOM 609 N N . ALA A 1 82 ? -8.726 10.844 10.087 1.00 89.69 82 ALA A N 1
ATOM 610 C CA . ALA A 1 82 ? -9.574 12.025 9.942 1.00 89.69 82 ALA A CA 1
ATOM 611 C C . ALA A 1 82 ? -11.051 11.683 9.672 1.00 89.69 82 ALA A C 1
ATOM 613 O O . ALA A 1 82 ? -11.895 12.580 9.603 1.00 89.69 82 ALA A O 1
ATOM 614 N N . THR A 1 83 ? -11.393 10.401 9.526 1.00 85.88 83 THR A N 1
ATOM 615 C CA . THR A 1 83 ? -12.772 9.980 9.281 1.00 85.88 83 THR A CA 1
ATOM 616 C C . THR A 1 83 ? -13.642 10.168 10.529 1.00 85.88 83 THR A C 1
ATOM 618 O O . THR A 1 83 ? -13.333 9.700 11.625 1.00 85.88 83 THR A O 1
ATOM 621 N N . GLY A 1 84 ? -14.780 10.848 10.359 1.00 85.44 84 GLY A N 1
ATOM 622 C CA . GLY A 1 84 ? -15.758 11.067 11.424 1.00 85.44 84 GLY A CA 1
ATOM 623 C C . GLY A 1 84 ? -15.209 11.939 12.555 1.00 85.44 84 GLY A C 1
ATOM 624 O O . GLY A 1 84 ? -14.961 13.126 12.365 1.00 85.44 84 GLY A O 1
ATOM 625 N N . ARG A 1 85 ? -15.074 11.358 13.751 1.00 87.38 85 ARG A N 1
ATOM 626 C CA . ARG A 1 85 ? -14.513 12.018 14.949 1.00 87.38 85 ARG A CA 1
ATOM 627 C C . ARG A 1 85 ? -13.190 11.386 15.396 1.00 87.38 85 ARG A C 1
ATOM 629 O O . ARG A 1 85 ? -12.771 11.604 16.531 1.00 87.38 85 ARG A O 1
ATOM 636 N N . GLY A 1 86 ? -12.575 10.592 14.526 1.00 87.00 86 GLY A N 1
ATOM 637 C CA . GLY A 1 86 ? -11.428 9.753 14.837 1.00 87.00 86 GLY A CA 1
ATOM 638 C C . GLY A 1 86 ? -11.724 8.291 14.530 1.00 87.00 86 GLY A C 1
ATOM 639 O O . GLY A 1 86 ? -12.842 7.814 14.737 1.00 87.00 86 GLY A O 1
ATOM 640 N N . SER A 1 87 ? -10.707 7.584 14.053 1.00 88.94 87 SER A N 1
ATOM 641 C CA . SER A 1 87 ? -10.743 6.141 13.829 1.00 88.94 87 SER A CA 1
ATOM 642 C C . SER A 1 87 ? -9.411 5.510 14.246 1.00 88.94 87 SER A C 1
ATOM 644 O O . SER A 1 87 ? -8.465 6.217 14.600 1.00 88.94 87 SER A O 1
ATOM 646 N N . PHE A 1 88 ? -9.353 4.180 14.222 1.00 88.88 88 PHE A N 1
ATOM 647 C CA . PHE A 1 88 ? -8.140 3.415 14.486 1.00 88.88 88 PHE A CA 1
ATOM 648 C C . PHE A 1 88 ? -7.690 2.727 13.206 1.00 88.88 88 PHE A C 1
ATOM 650 O O . PHE A 1 88 ? -8.511 2.174 12.472 1.00 88.88 88 PHE A O 1
ATOM 657 N N . VAL A 1 89 ? -6.382 2.713 12.964 1.00 91.38 89 VAL A N 1
ATOM 658 C CA . VAL A 1 89 ? -5.810 1.887 11.901 1.00 91.38 89 VAL A CA 1
ATOM 659 C C . VAL A 1 89 ? -5.715 0.440 12.365 1.00 91.38 89 VAL A C 1
ATOM 661 O O . VAL A 1 89 ? -5.311 0.172 13.494 1.00 91.38 89 VAL A O 1
ATOM 664 N N . VAL A 1 90 ? -6.114 -0.485 11.493 1.00 92.50 90 VAL A N 1
ATOM 665 C CA . VAL A 1 90 ? -6.179 -1.918 11.814 1.00 92.50 90 VAL A CA 1
ATOM 666 C C . VAL A 1 90 ? -5.162 -2.696 10.994 1.00 92.50 90 VAL A C 1
ATOM 668 O O . VAL A 1 90 ? -4.316 -3.382 11.557 1.00 92.50 90 VAL A O 1
ATOM 671 N N . ALA A 1 91 ? -5.244 -2.598 9.669 1.00 94.75 91 ALA A N 1
ATOM 672 C CA . ALA A 1 91 ? -4.340 -3.272 8.754 1.00 94.75 91 ALA A CA 1
ATOM 673 C C . ALA A 1 91 ? -4.378 -2.610 7.375 1.00 94.75 91 ALA A C 1
ATOM 675 O O . ALA A 1 91 ? -5.389 -2.018 6.991 1.00 94.75 91 ALA A O 1
ATOM 676 N N . ALA A 1 92 ? -3.300 -2.782 6.616 1.00 95.75 92 ALA A N 1
ATOM 677 C CA . ALA A 1 92 ? -3.161 -2.255 5.268 1.00 95.75 92 ALA A CA 1
ATOM 678 C C . ALA A 1 92 ? -2.905 -3.349 4.224 1.00 95.75 92 ALA A C 1
ATOM 680 O O . ALA A 1 92 ? -2.448 -4.459 4.513 1.00 95.75 92 ALA A O 1
ATOM 681 N N . THR A 1 93 ? -3.181 -2.978 2.975 1.00 96.44 93 THR A N 1
ATOM 682 C CA . THR A 1 93 ? -2.832 -3.723 1.762 1.00 96.44 93 THR A CA 1
ATOM 683 C C . THR A 1 93 ? -1.999 -2.822 0.857 1.00 96.44 93 THR A C 1
ATOM 685 O O . THR A 1 93 ? -2.318 -1.642 0.718 1.00 96.44 93 THR A O 1
ATOM 688 N N . ALA A 1 94 ? -0.960 -3.364 0.218 1.00 97.00 94 ALA A N 1
ATOM 689 C CA . ALA A 1 94 ? -0.134 -2.620 -0.738 1.00 97.00 94 ALA A CA 1
ATOM 690 C C . ALA A 1 94 ? -0.149 -3.257 -2.134 1.00 97.00 94 ALA A C 1
ATOM 692 O O . ALA A 1 94 ? -0.138 -4.479 -2.275 1.00 97.00 94 ALA A O 1
ATOM 693 N N . GLY A 1 95 ? -0.164 -2.426 -3.175 1.00 97.62 95 GLY A N 1
ATOM 694 C CA . GLY A 1 95 ? -0.201 -2.863 -4.568 1.00 97.62 95 GLY A CA 1
ATOM 695 C C . GLY A 1 95 ? 0.862 -2.169 -5.406 1.00 97.62 95 GLY A C 1
ATOM 696 O O . GLY A 1 95 ? 0.997 -0.949 -5.327 1.00 97.62 95 GLY A O 1
ATOM 697 N N . TYR A 1 96 ? 1.578 -2.932 -6.231 1.00 97.88 96 TYR A N 1
ATOM 698 C CA . TYR A 1 96 ? 2.615 -2.404 -7.118 1.00 97.88 96 TYR A CA 1
ATOM 699 C C . TYR A 1 96 ? 2.372 -2.860 -8.556 1.00 97.88 96 TYR A C 1
ATOM 701 O O . TYR A 1 96 ? 2.297 -4.054 -8.838 1.00 97.88 96 TYR A O 1
ATOM 709 N N . CYS A 1 97 ? 2.290 -1.904 -9.477 1.00 96.94 97 CYS A N 1
ATOM 710 C CA . CYS A 1 97 ? 2.268 -2.151 -10.915 1.00 96.94 97 CYS A CA 1
ATOM 711 C C . CYS A 1 97 ? 3.493 -1.480 -11.525 1.00 96.94 97 CYS A C 1
ATOM 713 O O . CYS A 1 97 ? 3.598 -0.254 -11.491 1.00 96.94 97 CYS A O 1
ATOM 715 N N . VAL A 1 98 ? 4.416 -2.270 -12.063 1.00 95.38 98 VAL A N 1
ATOM 716 C CA . VAL A 1 98 ? 5.667 -1.771 -12.645 1.00 95.38 98 VAL A CA 1
ATOM 717 C C . VAL A 1 98 ? 5.906 -2.387 -14.023 1.00 95.38 98 VAL A C 1
ATOM 719 O O . VAL A 1 98 ? 5.200 -3.296 -14.455 1.00 95.38 98 VAL A O 1
ATOM 722 N N . GLY A 1 99 ? 6.894 -1.855 -14.736 1.00 92.69 99 GLY A N 1
ATOM 723 C CA . GLY A 1 99 ? 7.339 -2.385 -16.020 1.00 92.69 99 GLY A CA 1
ATOM 724 C C . GLY A 1 99 ? 8.141 -3.690 -15.931 1.00 92.69 99 GLY A C 1
ATOM 725 O O . GLY A 1 99 ? 8.166 -4.351 -14.894 1.00 92.69 99 GLY A O 1
ATOM 726 N N . ASN A 1 100 ? 8.834 -4.021 -17.021 1.00 92.81 100 ASN A N 1
ATOM 727 C CA . ASN A 1 100 ? 9.805 -5.114 -17.078 1.00 92.81 100 ASN A CA 1
ATOM 728 C C . ASN A 1 100 ? 10.925 -4.848 -16.071 1.00 92.81 100 ASN A C 1
ATOM 730 O O . ASN A 1 100 ? 11.462 -3.738 -16.012 1.00 92.81 100 ASN A O 1
ATOM 734 N N . LEU A 1 101 ? 11.246 -5.848 -15.251 1.00 93.06 101 LEU A N 1
ATOM 735 C CA . LEU A 1 101 ? 12.177 -5.667 -14.137 1.00 93.06 101 LEU A CA 1
ATOM 736 C C . LEU A 1 101 ? 13.627 -5.659 -14.613 1.00 93.06 101 LEU A C 1
ATOM 738 O O . LEU A 1 101 ? 14.431 -4.939 -14.025 1.00 93.06 101 LEU A O 1
ATOM 742 N N . ASN A 1 102 ? 13.945 -6.417 -15.671 1.00 90.56 102 ASN A N 1
ATOM 743 C CA . ASN A 1 102 ? 15.298 -6.518 -16.221 1.00 90.56 102 ASN A CA 1
ATOM 744 C C . ASN A 1 102 ? 16.338 -6.835 -15.129 1.00 90.56 102 ASN A C 1
ATOM 746 O O . ASN A 1 102 ? 17.360 -6.160 -15.013 1.00 90.56 102 ASN A O 1
ATOM 750 N N . ILE A 1 103 ? 16.045 -7.833 -14.285 1.00 91.69 103 ILE A N 1
ATOM 751 C CA . ILE A 1 103 ? 16.917 -8.219 -13.169 1.00 91.69 103 ILE A CA 1
ATOM 752 C C . ILE A 1 103 ? 18.209 -8.812 -13.732 1.00 91.69 103 ILE A C 1
ATOM 754 O O . ILE A 1 103 ? 18.182 -9.821 -14.439 1.00 91.69 103 ILE A O 1
ATOM 758 N N . GLU A 1 104 ? 19.344 -8.208 -13.384 1.00 89.44 104 GLU A N 1
ATOM 759 C CA . GLU A 1 104 ? 20.657 -8.679 -13.815 1.00 89.44 104 GLU A CA 1
ATOM 760 C C . GLU A 1 104 ? 20.886 -10.139 -13.391 1.00 89.44 104 GLU A C 1
ATOM 762 O O . GLU A 1 104 ? 20.682 -10.516 -12.238 1.00 89.44 104 GLU A O 1
ATOM 767 N N . 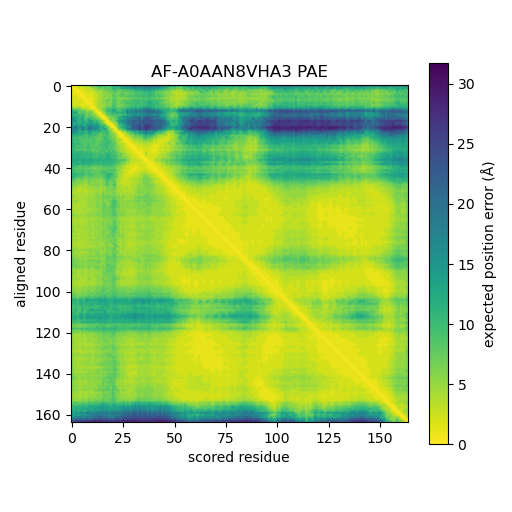GLY A 1 105 ? 21.263 -10.986 -14.351 1.00 89.75 105 GLY A N 1
ATOM 768 C CA . GLY A 1 105 ? 21.460 -12.422 -14.127 1.00 89.75 105 GLY A CA 1
ATOM 769 C C . GLY A 1 105 ? 20.172 -13.249 -14.015 1.00 89.75 105 GLY A C 1
ATOM 770 O O . GLY A 1 105 ? 20.258 -14.470 -13.908 1.00 89.75 105 GLY A O 1
ATOM 771 N N . SER A 1 106 ? 18.988 -12.628 -14.078 1.00 90.69 106 SER A N 1
ATOM 772 C CA . SER A 1 106 ? 17.687 -13.303 -13.965 1.00 90.69 106 SER A CA 1
ATOM 773 C C . SER A 1 106 ? 16.623 -12.665 -14.871 1.00 90.69 106 SER A C 1
ATOM 775 O O . SER A 1 106 ? 15.497 -12.395 -14.446 1.00 90.69 106 SER A O 1
ATOM 777 N N . TYR A 1 107 ? 16.979 -12.422 -16.132 1.00 87.06 107 TYR A N 1
ATOM 778 C CA . TYR A 1 107 ? 16.078 -11.852 -17.134 1.00 87.06 107 TYR A CA 1
ATOM 779 C C . TYR A 1 107 ? 14.928 -12.809 -17.457 1.00 87.06 107 TYR A C 1
ATOM 781 O O . TYR A 1 107 ? 15.150 -13.984 -17.764 1.00 87.06 107 TYR A O 1
ATOM 789 N N . ALA A 1 108 ? 13.695 -12.307 -17.413 1.00 88.44 108 ALA A N 1
ATOM 790 C CA . ALA A 1 108 ? 12.545 -13.101 -17.812 1.00 88.44 108 ALA A CA 1
ATOM 791 C C . ALA A 1 108 ? 12.454 -13.203 -19.350 1.00 88.44 108 ALA A C 1
ATOM 793 O O . ALA A 1 108 ? 12.774 -12.237 -20.037 1.00 88.44 108 ALA A O 1
ATOM 794 N N . PRO A 1 109 ? 11.955 -14.314 -19.929 1.00 88.75 109 PRO A N 1
ATOM 795 C CA . PRO A 1 109 ? 11.839 -14.461 -21.388 1.00 88.75 109 PRO A CA 1
ATOM 796 C C . PRO A 1 109 ? 10.950 -13.413 -22.076 1.00 88.75 109 PRO A C 1
ATOM 798 O O . PRO A 1 109 ? 11.042 -13.224 -23.284 1.00 88.75 109 PRO A O 1
ATOM 801 N N . TRP A 1 110 ? 10.056 -12.774 -21.317 1.00 86.12 110 TRP A N 1
ATOM 802 C CA . TRP A 1 110 ? 9.147 -11.724 -21.783 1.00 86.12 110 TRP A CA 1
ATOM 803 C C . TRP A 1 110 ? 9.653 -10.305 -21.493 1.00 86.12 110 TRP A C 1
ATOM 805 O O . TRP A 1 110 ? 8.996 -9.342 -21.889 1.00 86.12 110 TRP A O 1
ATOM 815 N N . ASP A 1 111 ? 10.786 -10.157 -20.802 1.00 87.19 111 ASP A N 1
ATOM 816 C CA . ASP A 1 111 ? 11.407 -8.856 -20.587 1.00 87.19 111 ASP A CA 1
ATOM 817 C C . ASP A 1 111 ? 12.109 -8.435 -21.887 1.00 87.19 111 ASP A C 1
ATOM 819 O O . ASP A 1 111 ? 13.124 -9.009 -22.275 1.00 87.19 111 ASP A O 1
ATOM 823 N N . ASP A 1 112 ? 11.553 -7.443 -22.587 1.00 83.12 112 ASP A N 1
ATOM 824 C CA . ASP A 1 112 ? 12.160 -6.880 -23.797 1.00 83.12 112 ASP A CA 1
ATOM 825 C C . ASP A 1 112 ? 13.326 -5.939 -23.425 1.00 83.12 112 ASP A C 1
ATOM 827 O O . ASP A 1 112 ? 13.078 -4.847 -22.898 1.00 83.12 112 ASP A O 1
ATOM 831 N N . PRO A 1 113 ? 14.593 -6.303 -23.714 1.00 80.44 113 PRO A N 1
ATOM 832 C CA . PRO A 1 113 ? 15.749 -5.476 -23.376 1.00 80.44 113 PRO A CA 1
ATOM 833 C C . PRO A 1 113 ? 15.855 -4.218 -24.250 1.00 80.44 113 PRO A C 1
ATOM 835 O O . PRO A 1 113 ? 16.553 -3.274 -23.881 1.00 80.44 113 PRO A O 1
ATOM 838 N N . SER A 1 114 ? 15.166 -4.170 -25.397 1.00 82.69 114 SER A N 1
ATOM 839 C CA . SER A 1 114 ? 15.085 -2.964 -26.231 1.00 82.69 114 SER A CA 1
ATOM 840 C C . SER A 1 114 ? 14.131 -1.917 -25.647 1.00 82.69 114 SER A C 1
ATOM 842 O O . SER A 1 114 ? 14.116 -0.759 -26.082 1.00 82.69 114 SER A O 1
ATOM 844 N N . PHE A 1 115 ? 13.347 -2.299 -24.633 1.00 84.50 115 PHE A N 1
ATOM 845 C CA . PHE A 1 115 ? 12.415 -1.412 -23.969 1.00 84.50 115 PHE A CA 1
ATOM 846 C C . PHE A 1 115 ? 13.160 -0.403 -23.078 1.00 84.50 115 PHE A C 1
ATOM 848 O O . PHE A 1 115 ? 13.538 -0.693 -21.943 1.00 84.50 115 PHE A O 1
ATOM 855 N N . VAL A 1 116 ? 13.279 0.841 -23.551 1.00 84.75 116 VAL A N 1
ATOM 856 C CA . VAL A 1 116 ? 13.917 1.931 -22.796 1.00 84.75 116 VAL A CA 1
ATOM 857 C C . VAL A 1 116 ? 12.900 2.691 -21.933 1.00 84.75 116 VAL A C 1
ATOM 859 O O . VAL A 1 116 ? 11.889 3.215 -22.413 1.00 84.75 116 VAL A O 1
ATOM 862 N N . TYR A 1 117 ? 13.177 2.773 -20.632 1.00 87.88 117 TYR A N 1
ATOM 863 C CA . TYR A 1 117 ? 12.454 3.627 -19.686 1.00 87.88 117 TYR A CA 1
ATOM 864 C C . TYR A 1 117 ? 13.074 5.040 -19.667 1.00 87.88 117 TYR A C 1
ATOM 866 O O . TYR A 1 117 ? 14.277 5.166 -19.891 1.00 87.88 117 TYR A O 1
ATOM 874 N N . PRO A 1 118 ? 12.289 6.112 -19.425 1.00 90.44 118 PRO A N 1
ATOM 875 C CA . PRO A 1 118 ? 12.829 7.468 -19.314 1.00 90.44 118 PRO A CA 1
ATOM 876 C C . PRO A 1 118 ? 13.906 7.564 -18.227 1.00 90.44 118 PRO A C 1
ATOM 878 O O . PRO A 1 118 ? 13.702 7.078 -17.120 1.00 90.44 118 PRO A O 1
ATOM 881 N N . THR A 1 119 ? 15.027 8.221 -18.524 1.00 92.25 119 THR A N 1
ATOM 882 C CA . THR A 1 119 ? 16.185 8.321 -17.613 1.00 92.25 119 THR A CA 1
ATOM 883 C C . THR A 1 119 ? 15.951 9.233 -16.411 1.00 92.25 119 THR A C 1
ATOM 885 O O . THR A 1 119 ? 16.695 9.174 -15.439 1.00 92.25 119 THR A O 1
ATOM 888 N N . ASN A 1 120 ? 14.926 10.083 -16.469 1.00 94.44 120 ASN A N 1
ATOM 889 C CA . ASN A 1 120 ? 14.523 10.971 -15.381 1.00 94.44 120 ASN A CA 1
ATOM 890 C C . ASN A 1 120 ? 13.541 10.317 -14.391 1.00 94.44 120 ASN A C 1
ATOM 892 O O . ASN A 1 120 ? 13.088 10.992 -13.469 1.00 94.44 120 ASN A O 1
ATOM 896 N N . LEU A 1 121 ? 13.181 9.048 -14.602 1.00 96.25 121 LEU A N 1
ATOM 897 C CA . LEU A 1 121 ? 12.338 8.256 -13.711 1.00 96.25 121 LEU A CA 1
ATOM 898 C C . LEU A 1 121 ? 13.122 7.041 -13.207 1.00 96.25 121 LEU A C 1
ATOM 900 O O . LEU A 1 121 ? 14.033 6.547 -13.872 1.00 96.25 121 LEU A O 1
ATOM 904 N N . ALA A 1 122 ? 12.743 6.537 -12.039 1.00 97.00 122 ALA A N 1
ATOM 905 C CA . ALA A 1 122 ? 13.286 5.303 -11.496 1.00 97.00 122 ALA A CA 1
ATOM 906 C C . ALA A 1 122 ? 12.931 4.100 -12.393 1.00 97.00 122 ALA A C 1
ATOM 908 O O . ALA A 1 122 ? 11.856 4.038 -12.999 1.00 97.00 122 ALA A O 1
ATOM 909 N N . SER A 1 123 ? 13.834 3.117 -12.468 1.00 95.38 123 SER A N 1
ATOM 910 C CA . SER A 1 123 ? 13.567 1.870 -13.193 1.00 95.38 123 SER A CA 1
ATOM 911 C C . SER A 1 123 ? 12.442 1.072 -12.513 1.00 95.38 123 SER A C 1
ATOM 913 O O . SER A 1 123 ? 12.246 1.206 -11.304 1.00 95.38 123 SER A O 1
ATOM 915 N N . PRO A 1 124 ? 11.715 0.199 -13.234 1.00 95.44 124 PRO A N 1
ATOM 916 C CA . PRO A 1 124 ? 10.697 -0.670 -12.634 1.00 95.44 124 PRO A CA 1
ATOM 917 C C . PRO A 1 124 ? 11.181 -1.463 -11.418 1.00 95.44 124 PRO A C 1
ATOM 919 O O . PRO A 1 124 ? 10.468 -1.553 -10.420 1.00 95.44 124 PRO A O 1
ATOM 922 N N . LEU A 1 125 ? 12.403 -1.999 -11.489 1.00 95.75 125 LEU A N 1
ATOM 923 C CA . LEU A 1 125 ? 13.028 -2.723 -10.387 1.00 95.75 125 LEU A CA 1
ATOM 924 C C . LEU A 1 125 ? 13.294 -1.807 -9.188 1.00 95.75 125 LEU A C 1
ATOM 926 O O . LEU A 1 125 ? 12.944 -2.166 -8.065 1.00 95.75 125 LEU A O 1
ATOM 930 N N . GLN A 1 126 ? 13.845 -0.611 -9.428 1.00 97.50 126 GLN A N 1
ATOM 931 C CA . GLN A 1 126 ? 14.086 0.369 -8.370 1.00 97.50 126 GLN A CA 1
ATOM 932 C C . GLN A 1 126 ? 12.775 0.792 -7.705 1.00 97.50 126 GLN A C 1
ATOM 934 O O . GLN A 1 126 ? 12.695 0.812 -6.482 1.00 97.50 126 GLN A O 1
ATOM 939 N N . ILE A 1 127 ? 11.731 1.066 -8.498 1.00 98.25 127 ILE A N 1
ATOM 940 C CA . ILE A 1 127 ? 10.400 1.402 -7.983 1.00 98.25 127 ILE A CA 1
ATOM 941 C C . ILE A 1 127 ? 9.902 0.289 -7.068 1.00 98.25 127 ILE A C 1
ATOM 943 O O . ILE A 1 127 ? 9.471 0.575 -5.957 1.00 98.25 127 ILE A O 1
ATOM 947 N N . LEU A 1 128 ? 9.975 -0.970 -7.502 1.00 97.56 128 LEU A N 1
ATOM 948 C CA . LEU A 1 128 ? 9.461 -2.086 -6.714 1.00 97.56 128 LEU A CA 1
ATOM 949 C C . LEU A 1 128 ? 10.198 -2.242 -5.376 1.00 97.56 128 LEU A C 1
ATOM 951 O O . LEU A 1 128 ? 9.550 -2.459 -4.355 1.00 97.56 128 LEU A O 1
ATOM 955 N N . ILE A 1 129 ? 11.527 -2.113 -5.370 1.00 98.00 129 ILE A N 1
ATOM 956 C CA . ILE A 1 129 ? 12.350 -2.239 -4.158 1.00 98.00 129 ILE A CA 1
ATOM 957 C C . ILE A 1 129 ? 12.089 -1.066 -3.207 1.00 98.00 129 ILE A C 1
ATOM 959 O O . ILE A 1 129 ? 11.713 -1.265 -2.048 1.00 98.00 129 ILE A O 1
ATOM 963 N N . ASP A 1 130 ? 12.256 0.158 -3.698 1.00 98.56 130 ASP A N 1
ATOM 964 C CA . ASP A 1 130 ? 12.217 1.357 -2.867 1.00 98.56 130 ASP A CA 1
ATOM 965 C C . ASP A 1 130 ? 10.803 1.698 -2.410 1.00 98.56 130 ASP A C 1
ATOM 967 O O . ASP A 1 130 ? 10.615 2.029 -1.242 1.00 98.56 130 ASP A O 1
ATOM 971 N N . ALA A 1 131 ? 9.797 1.577 -3.284 1.00 98.19 131 ALA A N 1
ATOM 972 C CA . ALA A 1 131 ? 8.415 1.847 -2.899 1.00 98.19 131 ALA A CA 1
ATOM 973 C C . ALA A 1 131 ? 7.937 0.844 -1.842 1.00 98.19 131 ALA A C 1
ATOM 975 O O . ALA A 1 131 ? 7.306 1.226 -0.855 1.00 98.19 131 ALA A O 1
ATOM 976 N N . ARG A 1 132 ? 8.289 -0.440 -1.998 1.00 97.12 132 ARG A N 1
ATOM 977 C CA . ARG A 1 132 ? 7.979 -1.459 -0.991 1.00 97.12 132 ARG A CA 1
ATOM 978 C C . ARG A 1 132 ? 8.629 -1.136 0.346 1.00 97.12 132 ARG A C 1
ATOM 980 O O . ARG A 1 132 ? 7.979 -1.282 1.383 1.00 97.12 132 ARG A O 1
ATOM 987 N N . ASN A 1 133 ? 9.891 -0.717 0.335 1.00 98.19 133 ASN A N 1
ATOM 988 C CA . ASN A 1 133 ? 10.605 -0.362 1.557 1.00 98.19 133 ASN A CA 1
ATOM 989 C C . ASN A 1 133 ? 10.019 0.895 2.211 1.00 98.19 133 ASN A C 1
ATOM 991 O O . ASN A 1 133 ? 9.746 0.848 3.404 1.00 98.19 133 ASN A O 1
ATOM 995 N N . GLY A 1 134 ? 9.725 1.949 1.446 1.00 98.06 134 GLY A N 1
ATOM 996 C CA . GLY A 1 134 ? 9.125 3.184 1.964 1.00 98.06 134 GLY A CA 1
ATOM 997 C C . GLY A 1 134 ? 7.733 2.976 2.569 1.00 98.06 134 GLY A C 1
ATOM 998 O O . GLY A 1 134 ? 7.472 3.417 3.689 1.00 98.06 134 GLY A O 1
ATOM 999 N N . ALA A 1 135 ? 6.851 2.237 1.886 1.00 97.19 135 ALA A N 1
ATOM 1000 C CA . ALA A 1 135 ? 5.529 1.902 2.425 1.00 97.19 135 ALA A CA 1
ATOM 1001 C C . ALA A 1 135 ? 5.622 1.051 3.705 1.00 97.19 135 ALA A C 1
ATOM 1003 O O . ALA A 1 135 ? 4.901 1.304 4.672 1.00 97.19 135 ALA A O 1
ATOM 1004 N N . SER A 1 136 ? 6.524 0.060 3.726 1.00 96.62 136 SER A N 1
ATOM 1005 C CA . SER A 1 136 ? 6.725 -0.804 4.898 1.00 96.62 136 SER A CA 1
ATOM 1006 C C . SER A 1 136 ? 7.327 -0.039 6.073 1.00 96.62 136 SER A C 1
ATOM 1008 O O . SER A 1 136 ? 6.904 -0.234 7.205 1.00 96.62 136 SER A O 1
ATOM 1010 N N . ASP A 1 137 ? 8.299 0.835 5.822 1.00 97.81 137 ASP A N 1
ATOM 1011 C CA . ASP A 1 137 ? 8.962 1.638 6.848 1.00 97.81 137 ASP A CA 1
ATOM 1012 C C . ASP A 1 137 ? 7.971 2.570 7.558 1.00 97.81 137 ASP A C 1
ATOM 1014 O O . ASP A 1 137 ? 7.914 2.578 8.790 1.00 97.81 137 ASP A O 1
ATOM 1018 N N . TYR A 1 138 ? 7.111 3.267 6.804 1.00 97.50 138 TYR A N 1
ATOM 1019 C CA . TYR A 1 138 ? 6.064 4.099 7.403 1.00 97.50 138 TYR A CA 1
ATOM 1020 C C . TYR A 1 138 ? 5.088 3.272 8.245 1.00 97.50 138 TYR A C 1
ATOM 1022 O O . TYR A 1 138 ? 4.821 3.621 9.395 1.00 97.50 138 TYR A O 1
ATOM 1030 N N . GLY A 1 139 ? 4.586 2.158 7.696 1.00 95.75 139 GLY A N 1
ATOM 1031 C CA . GLY A 1 139 ? 3.668 1.259 8.402 1.00 95.75 139 GLY A CA 1
ATOM 1032 C C . GLY A 1 139 ? 4.281 0.686 9.682 1.00 95.75 139 GLY A C 1
ATOM 1033 O O . GLY A 1 139 ? 3.648 0.726 10.734 1.00 95.75 139 GLY A O 1
ATOM 1034 N N . ASN A 1 140 ? 5.543 0.252 9.630 1.00 97.19 140 ASN A N 1
ATOM 1035 C CA . ASN A 1 140 ? 6.278 -0.285 10.777 1.00 97.19 140 ASN A CA 1
ATOM 1036 C C . ASN A 1 140 ? 6.481 0.762 11.879 1.00 97.19 140 ASN A C 1
ATOM 1038 O O . ASN A 1 140 ? 6.273 0.461 13.052 1.00 97.19 140 ASN A O 1
ATOM 1042 N N . LYS A 1 141 ? 6.874 1.989 11.512 1.00 97.00 141 LYS A N 1
ATOM 1043 C CA . LYS A 1 141 ? 7.044 3.099 12.464 1.00 97.00 141 LYS A CA 1
ATOM 1044 C C . LYS A 1 141 ? 5.716 3.527 13.084 1.00 97.00 141 LYS A C 1
ATOM 1046 O O . LYS A 1 141 ? 5.682 3.883 14.258 1.00 97.00 141 LYS A O 1
ATOM 1051 N N . PHE A 1 142 ? 4.642 3.507 12.297 1.00 96.25 142 PHE A N 1
ATOM 1052 C CA . PHE A 1 142 ? 3.308 3.887 12.753 1.00 96.25 142 PHE A CA 1
ATOM 1053 C C . PHE A 1 142 ? 2.633 2.789 13.592 1.00 96.25 142 PHE A C 1
ATOM 1055 O O . PHE A 1 142 ? 1.863 3.092 14.500 1.00 96.25 142 PHE A O 1
ATOM 1062 N N . GLY A 1 143 ? 2.932 1.519 13.310 1.00 96.12 143 GLY A N 1
ATOM 1063 C CA . GLY A 1 143 ? 2.290 0.359 13.928 1.00 96.12 143 GLY A CA 1
ATOM 1064 C C . GLY A 1 143 ? 1.083 -0.178 13.150 1.00 96.12 143 GLY A C 1
ATOM 1065 O O . GLY A 1 143 ? 0.208 -0.798 13.747 1.00 96.12 143 GLY A O 1
ATOM 1066 N N . GLU A 1 144 ? 1.016 0.048 11.834 1.00 96.06 144 GLU A N 1
ATOM 1067 C CA . GLU A 1 144 ? -0.016 -0.528 10.963 1.00 96.06 144 GLU A CA 1
ATOM 1068 C C . GLU A 1 144 ? 0.535 -1.758 10.214 1.00 96.06 144 GLU A C 1
ATOM 1070 O O . GLU A 1 144 ? 1.443 -1.619 9.389 1.00 96.06 144 GLU A O 1
ATOM 1075 N N . PRO A 1 145 ? -0.001 -2.970 10.449 1.00 96.38 145 PRO A N 1
ATOM 1076 C CA . PRO A 1 145 ? 0.474 -4.170 9.773 1.00 96.38 145 PRO A CA 1
ATOM 1077 C C . PRO A 1 145 ? 0.017 -4.219 8.307 1.00 96.38 145 PRO A C 1
ATOM 1079 O O . PRO A 1 145 ? -1.171 -4.114 8.000 1.00 96.38 145 PRO A O 1
ATOM 1082 N N . LEU A 1 146 ? 0.960 -4.471 7.397 1.00 94.94 146 LEU A N 1
ATOM 1083 C CA . LEU A 1 146 ? 0.677 -4.831 6.005 1.00 94.94 146 LEU A CA 1
ATOM 1084 C C . LEU A 1 146 ? 0.396 -6.336 5.913 1.00 94.94 146 LEU A C 1
ATOM 1086 O O . LEU A 1 146 ? 1.313 -7.145 6.041 1.00 94.94 146 LEU A O 1
ATOM 1090 N N . ILE A 1 147 ? -0.867 -6.713 5.702 1.00 96.81 147 ILE A N 1
ATOM 1091 C CA . ILE A 1 147 ? -1.308 -8.121 5.784 1.00 96.81 147 ILE A CA 1
ATOM 1092 C C . ILE A 1 147 ? -1.535 -8.778 4.422 1.00 96.81 147 ILE A C 1
ATOM 1094 O O . ILE A 1 147 ? -1.586 -10.003 4.325 1.00 96.81 147 ILE A O 1
ATOM 1098 N N . GLN A 1 148 ? -1.700 -7.977 3.370 1.00 96.75 148 GLN A N 1
ATOM 1099 C CA . GLN A 1 148 ? -2.011 -8.437 2.020 1.00 96.75 148 GLN A CA 1
ATOM 1100 C C . GLN A 1 148 ? -1.374 -7.513 0.978 1.00 96.75 148 GLN A C 1
ATOM 1102 O O . GLN A 1 148 ? -0.955 -6.391 1.272 1.00 96.75 148 GLN A O 1
ATOM 1107 N N . GLY A 1 149 ? -1.314 -7.975 -0.269 1.00 96.38 149 GLY A N 1
ATOM 1108 C CA . GLY A 1 149 ? -0.853 -7.145 -1.369 1.00 96.38 149 GLY A CA 1
ATOM 1109 C C . GLY A 1 149 ? -0.811 -7.860 -2.706 1.00 96.38 149 GLY A C 1
ATOM 1110 O O . GLY A 1 149 ? -1.099 -9.053 -2.801 1.00 96.38 149 GLY A O 1
ATOM 1111 N N . TYR A 1 150 ? -0.440 -7.114 -3.742 1.00 97.69 150 TYR A N 1
ATOM 1112 C CA . TYR A 1 150 ? -0.187 -7.667 -5.066 1.00 97.69 150 TYR A CA 1
ATOM 1113 C C . TYR A 1 150 ? 0.966 -6.944 -5.761 1.00 97.69 150 TYR A C 1
ATOM 1115 O O . TYR A 1 150 ? 1.213 -5.760 -5.536 1.00 97.69 150 TYR A O 1
ATOM 1123 N N . THR A 1 151 ? 1.618 -7.662 -6.670 1.00 97.00 151 THR A N 1
ATOM 1124 C CA . THR A 1 151 ? 2.605 -7.100 -7.589 1.00 97.00 151 THR A CA 1
ATOM 1125 C C . THR A 1 151 ? 2.272 -7.559 -8.997 1.00 97.00 151 THR A C 1
ATOM 1127 O O . THR A 1 151 ? 1.994 -8.737 -9.223 1.00 97.00 151 THR A O 1
ATOM 1130 N N . ARG A 1 152 ? 2.298 -6.632 -9.951 1.00 95.69 152 ARG A N 1
ATOM 1131 C CA . ARG A 1 152 ? 2.120 -6.904 -11.376 1.00 95.69 152 ARG A CA 1
ATOM 1132 C C . ARG A 1 152 ? 3.253 -6.260 -12.162 1.00 95.69 152 ARG A C 1
ATOM 1134 O O . ARG A 1 152 ? 3.523 -5.072 -12.001 1.00 95.69 152 ARG A O 1
ATOM 1141 N N . THR A 1 153 ? 3.863 -7.040 -13.043 1.00 92.88 153 THR A N 1
ATOM 1142 C CA . THR A 1 153 ? 4.826 -6.565 -14.035 1.00 92.88 153 THR A CA 1
ATOM 1143 C C . THR A 1 153 ? 4.179 -6.594 -15.415 1.00 92.88 153 THR A C 1
ATOM 1145 O O . THR A 1 153 ? 3.520 -7.571 -15.782 1.00 92.88 153 THR A O 1
ATOM 1148 N N . PHE A 1 154 ? 4.301 -5.501 -16.163 1.00 90.19 154 PHE A N 1
ATOM 1149 C CA . PHE A 1 154 ? 3.850 -5.427 -17.551 1.00 90.19 154 PHE A CA 1
ATOM 1150 C C . PHE A 1 154 ? 4.620 -4.335 -18.298 1.00 90.19 154 PHE A C 1
ATOM 1152 O O . PHE A 1 154 ? 4.539 -3.158 -17.951 1.00 90.19 154 PHE A O 1
ATOM 1159 N N . GLY A 1 155 ? 5.380 -4.718 -19.321 1.00 86.50 155 GLY A N 1
ATOM 1160 C CA . GLY A 1 155 ? 6.098 -3.788 -20.187 1.00 86.50 155 GLY A CA 1
ATOM 1161 C C . GLY A 1 155 ? 6.104 -4.292 -21.620 1.00 86.50 155 GLY A C 1
ATOM 1162 O O . GLY A 1 155 ? 7.013 -5.006 -22.033 1.00 86.50 155 GLY A O 1
ATOM 1163 N N . MET A 1 156 ? 5.086 -3.910 -22.390 1.00 84.38 156 MET A N 1
ATOM 1164 C CA . MET A 1 156 ? 4.982 -4.251 -23.807 1.00 84.38 156 MET A CA 1
ATOM 1165 C C . MET A 1 156 ? 4.726 -2.992 -24.630 1.00 84.38 156 MET A C 1
ATOM 1167 O O . MET A 1 156 ? 4.025 -2.070 -24.208 1.00 84.38 156 MET A O 1
ATOM 1171 N N . ARG A 1 157 ? 5.289 -2.956 -25.838 1.00 78.88 157 ARG A N 1
ATOM 1172 C CA . ARG A 1 157 ? 4.972 -1.930 -26.828 1.00 78.88 157 ARG A CA 1
ATOM 1173 C C . ARG A 1 157 ? 3.999 -2.508 -27.844 1.00 78.88 157 ARG A C 1
ATOM 1175 O O . ARG A 1 157 ? 4.250 -3.574 -28.402 1.00 78.88 157 ARG A O 1
ATOM 1182 N N . LEU A 1 158 ? 2.882 -1.825 -28.070 1.00 79.31 158 LEU A N 1
ATOM 1183 C CA . LEU A 1 158 ? 1.943 -2.231 -29.111 1.00 79.31 158 LEU A CA 1
ATOM 1184 C C . LEU A 1 158 ? 2.562 -1.988 -30.498 1.00 79.31 158 LEU A C 1
ATOM 1186 O O . LEU A 1 158 ? 3.407 -1.099 -30.636 1.00 79.31 158 LEU A O 1
ATOM 1190 N N . PRO A 1 159 ? 2.103 -2.695 -31.550 1.00 80.62 159 PRO A N 1
ATOM 1191 C CA . PRO A 1 159 ? 2.531 -2.426 -32.926 1.00 80.62 159 PRO A CA 1
ATOM 1192 C C . PRO A 1 159 ? 2.310 -0.970 -33.367 1.00 80.62 159 PRO A C 1
ATOM 1194 O O . PRO A 1 159 ? 3.034 -0.466 -34.217 1.00 80.62 159 PRO A O 1
ATOM 1197 N N . SER A 1 160 ? 1.342 -0.272 -32.758 1.00 83.94 160 SER A N 1
ATOM 1198 C CA . SER A 1 160 ? 1.078 1.159 -32.959 1.00 83.94 160 SER A CA 1
ATOM 1199 C C . SER A 1 160 ? 2.116 2.090 -32.312 1.00 83.94 160 SER A C 1
ATOM 1201 O O . SER A 1 160 ? 2.007 3.306 -32.439 1.00 83.94 160 SER A O 1
ATOM 1203 N N . GLY A 1 161 ? 3.104 1.554 -31.589 1.00 72.75 161 GLY A N 1
ATOM 1204 C CA . GLY A 1 161 ? 4.114 2.318 -30.854 1.00 72.75 161 GLY A CA 1
ATOM 1205 C C . GLY A 1 161 ? 3.651 2.831 -29.487 1.00 72.75 161 GLY A C 1
ATOM 1206 O O . GLY A 1 161 ? 4.487 3.308 -28.710 1.00 72.75 161 GLY A O 1
ATOM 1207 N N . GLU A 1 162 ? 2.358 2.697 -29.168 1.00 72.88 162 GLU A N 1
ATOM 1208 C CA . GLU A 1 162 ? 1.803 3.024 -27.856 1.00 72.88 162 GLU A CA 1
ATOM 1209 C C . GLU A 1 162 ? 2.340 2.084 -26.772 1.00 72.88 162 GLU A C 1
ATOM 1211 O O . GLU A 1 162 ? 2.527 0.879 -26.972 1.00 72.88 162 GLU A O 1
ATOM 1216 N N . ARG A 1 163 ? 2.572 2.661 -25.595 1.00 63.09 163 ARG A N 1
ATOM 1217 C CA . ARG A 1 163 ? 2.990 1.960 -24.387 1.00 63.09 163 ARG A CA 1
ATOM 1218 C C . ARG A 1 163 ? 1.768 1.791 -23.492 1.00 63.09 163 ARG A C 1
ATOM 1220 O O . ARG A 1 163 ? 1.131 2.788 -23.156 1.00 63.09 163 ARG A O 1
ATOM 1227 N N . ARG A 1 164 ? 1.454 0.558 -23.111 1.00 54.91 164 ARG A N 1
ATOM 1228 C CA . ARG A 1 164 ? 0.556 0.273 -21.989 1.00 54.91 164 ARG A CA 1
ATOM 1229 C C . ARG A 1 164 ? 1.297 -0.556 -20.961 1.00 54.91 164 ARG A C 1
ATOM 1231 O O . ARG A 1 164 ? 2.176 -1.337 -21.383 1.00 54.91 164 ARG A O 1
#

Organism: NCBI:txid194707

Solvent-accessible surface area (backbone atoms only — not comparable to full-atom values): 9825 Å² total; per-residue (Å²): 110,68,78,67,54,45,55,44,74,75,53,56,79,69,48,86,36,82,101,53,54,30,44,77,42,84,42,78,44,79,40,58,78,45,81,98,54,98,60,63,72,43,80,43,82,44,80,45,64,49,74,77,85,88,78,82,43,65,69,51,22,36,60,44,17,30,68,19,25,22,50,37,48,52,48,48,52,48,55,51,36,63,40,90,92,55,56,81,88,75,68,42,70,51,78,46,80,36,37,49,54,72,43,85,100,59,65,52,97,77,48,56,86,85,65,80,73,65,87,86,37,54,51,35,44,53,29,56,56,32,21,52,49,20,31,48,52,46,26,63,74,74,68,40,49,74,79,48,68,52,77,45,73,54,54,53,70,46,96,85,70,51,75,98